Protein AF-A0A973AL23-F1 (afdb_monomer_lite)

pLDDT: mean 79.79, std 20.93, range [36.97, 97.0]

Structure (mmCIF, N/CA/C/O backbone):
data_AF-A0A973AL23-F1
#
_entry.id   AF-A0A973AL23-F1
#
loop_
_atom_site.group_PDB
_atom_site.id
_atom_site.type_symbol
_atom_site.label_atom_id
_atom_site.label_alt_id
_atom_site.label_comp_id
_atom_site.label_asym_id
_atom_site.label_entity_id
_atom_site.label_seq_id
_atom_site.pdbx_PDB_ins_code
_atom_site.Cartn_x
_atom_site.Cartn_y
_atom_site.Cartn_z
_atom_site.occupancy
_atom_site.B_iso_or_equiv
_atom_site.auth_seq_id
_atom_site.auth_comp_id
_atom_site.auth_asym_id
_atom_site.auth_atom_id
_atom_site.pdbx_PDB_model_num
ATOM 1 N N . MET A 1 1 ? -2.697 -14.269 44.567 1.00 36.97 1 MET A N 1
ATOM 2 C CA . MET A 1 1 ? -2.964 -14.517 43.135 1.00 36.97 1 MET A CA 1
ATOM 3 C C . MET A 1 1 ? -2.629 -13.235 42.392 1.00 36.97 1 MET A C 1
ATOM 5 O O . MET A 1 1 ? -3.330 -12.253 42.572 1.00 36.97 1 MET A O 1
ATOM 9 N N . ILE A 1 2 ? -1.496 -13.195 41.691 1.00 37.38 2 ILE A N 1
ATOM 10 C CA . ILE A 1 2 ? -1.002 -11.993 41.004 1.00 37.38 2 ILE A CA 1
ATOM 11 C C . ILE A 1 2 ? -1.354 -12.155 39.525 1.00 37.38 2 ILE A C 1
ATOM 13 O O . ILE A 1 2 ? -0.768 -12.994 38.841 1.00 37.38 2 ILE A O 1
ATOM 17 N N . GLN A 1 3 ? -2.349 -11.402 39.051 1.00 40.69 3 GLN A N 1
ATOM 18 C CA . GLN A 1 3 ? -2.642 -11.275 37.625 1.00 40.69 3 GLN A CA 1
ATOM 19 C C . GLN A 1 3 ? -1.478 -10.523 36.973 1.00 40.69 3 GLN A C 1
ATOM 21 O O . GLN A 1 3 ? -1.234 -9.356 37.270 1.00 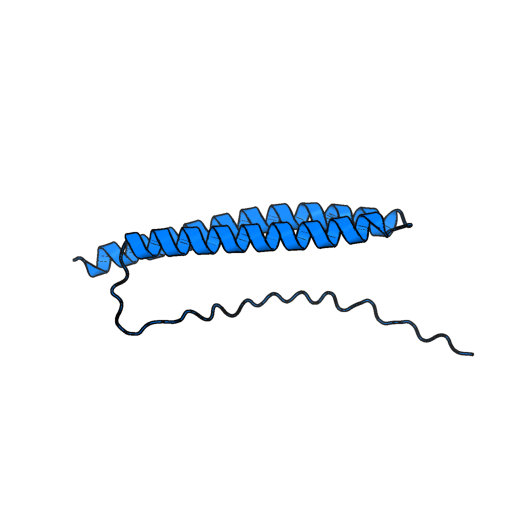40.69 3 GLN A O 1
ATOM 26 N N . ARG A 1 4 ? -0.715 -11.216 36.123 1.00 42.56 4 ARG A N 1
ATOM 27 C CA . ARG A 1 4 ? 0.304 -10.583 35.283 1.00 42.56 4 ARG A CA 1
ATOM 28 C C . ARG A 1 4 ? -0.399 -9.782 34.180 1.00 42.56 4 ARG A C 1
ATOM 30 O O . ARG A 1 4 ? -1.278 -10.350 33.527 1.00 42.56 4 ARG A O 1
ATOM 37 N N . PRO A 1 5 ? -0.017 -8.520 33.928 1.00 43.81 5 PRO A N 1
ATOM 38 C CA . PRO A 1 5 ? -0.475 -7.812 32.744 1.00 43.81 5 PRO A CA 1
ATOM 39 C C . PRO A 1 5 ? 0.070 -8.537 31.510 1.00 43.81 5 PRO A C 1
ATOM 41 O O . PRO A 1 5 ? 1.275 -8.778 31.400 1.00 43.81 5 PRO A O 1
ATOM 44 N N . ARG A 1 6 ? -0.824 -8.932 30.598 1.00 47.06 6 ARG A N 1
ATOM 45 C CA . ARG A 1 6 ? -0.418 -9.330 29.247 1.00 47.06 6 ARG A CA 1
ATOM 46 C C . ARG A 1 6 ? 0.207 -8.090 28.599 1.00 47.06 6 ARG A C 1
ATOM 48 O O . ARG A 1 6 ? -0.428 -7.035 28.655 1.00 47.06 6 ARG A O 1
ATOM 55 N N . PRO A 1 7 ? 1.427 -8.171 28.045 1.00 37.00 7 PRO A N 1
ATOM 56 C CA . PRO A 1 7 ? 1.974 -7.051 27.299 1.00 37.00 7 PRO A CA 1
ATOM 57 C C . PRO A 1 7 ? 1.023 -6.734 26.136 1.00 37.00 7 PRO A C 1
ATOM 59 O O . PRO A 1 7 ? 0.440 -7.671 25.574 1.00 37.00 7 PRO A O 1
ATOM 62 N N . PRO A 1 8 ? 0.825 -5.448 25.796 1.00 44.78 8 PRO A N 1
ATOM 63 C CA . PRO A 1 8 ? 0.098 -5.087 24.593 1.00 44.78 8 PRO A CA 1
ATOM 64 C C . PRO A 1 8 ? 0.765 -5.811 23.433 1.00 44.78 8 PRO A C 1
ATOM 66 O O . PRO A 1 8 ? 1.990 -5.791 23.290 1.00 44.78 8 PRO A O 1
ATOM 69 N N . VAL A 1 9 ? -0.070 -6.527 22.689 1.00 45.81 9 VAL A N 1
ATOM 70 C CA . VAL A 1 9 ? 0.273 -7.215 21.456 1.00 45.81 9 VAL A CA 1
ATOM 71 C C . VAL A 1 9 ? 1.200 -6.306 20.667 1.00 45.81 9 VAL A C 1
ATOM 73 O O . VAL A 1 9 ? 0.855 -5.171 20.342 1.00 45.81 9 VAL A O 1
ATOM 76 N N . ALA A 1 10 ? 2.413 -6.801 20.458 1.00 40.78 10 ALA A N 1
ATOM 77 C CA . ALA A 1 10 ? 3.405 -6.202 19.603 1.00 40.78 10 ALA A CA 1
ATOM 78 C C . ALA A 1 10 ? 2.839 -6.153 18.181 1.00 40.78 10 ALA A C 1
ATOM 80 O O . ALA A 1 10 ? 3.106 -7.032 17.372 1.00 40.78 10 ALA A O 1
ATOM 81 N N . VAL A 1 11 ? 2.067 -5.117 17.862 1.00 45.25 11 VAL A N 1
ATOM 82 C CA . VAL A 1 11 ? 1.798 -4.722 16.478 1.00 45.25 11 VAL A CA 1
ATOM 83 C C . VAL A 1 11 ? 2.998 -3.890 16.031 1.00 45.25 11 VAL A C 1
ATOM 85 O O . VAL A 1 11 ? 2.922 -2.710 15.716 1.00 45.25 11 VAL A O 1
ATOM 88 N N . ALA A 1 12 ? 4.167 -4.523 16.091 1.00 41.19 12 ALA A N 1
ATOM 89 C CA . ALA A 1 12 ? 5.321 -4.115 15.326 1.00 41.19 12 ALA A CA 1
ATOM 90 C C . ALA A 1 12 ? 5.112 -4.700 13.930 1.00 41.19 12 ALA A C 1
ATOM 92 O O . ALA A 1 12 ? 5.742 -5.687 13.561 1.00 41.19 12 ALA A O 1
ATOM 93 N N . VAL A 1 13 ? 4.201 -4.109 13.154 1.00 52.28 13 VAL A N 1
ATOM 94 C CA . VAL A 1 13 ? 4.180 -4.327 11.705 1.00 52.28 13 VAL A CA 1
ATOM 95 C C . VAL A 1 13 ? 5.304 -3.467 11.135 1.00 52.28 13 VAL A C 1
ATOM 97 O O . VAL A 1 13 ? 5.108 -2.445 10.491 1.00 52.28 13 VAL A O 1
ATOM 100 N N . ALA A 1 14 ? 6.534 -3.866 11.455 1.00 49.03 14 ALA A N 1
ATOM 101 C CA . ALA A 1 14 ? 7.693 -3.523 10.663 1.00 49.03 14 ALA A CA 1
ATOM 102 C C . ALA A 1 14 ? 7.572 -4.352 9.382 1.00 49.03 14 ALA A C 1
ATOM 104 O O . ALA A 1 14 ? 8.185 -5.412 9.259 1.00 49.03 14 ALA A O 1
ATOM 105 N N . LEU A 1 15 ? 6.731 -3.897 8.450 1.00 48.31 15 LEU A N 1
ATOM 106 C CA . LEU A 1 15 ? 6.640 -4.475 7.114 1.00 48.31 15 LEU A CA 1
ATOM 107 C C . LEU A 1 15 ? 7.852 -3.998 6.304 1.00 48.31 15 LEU A C 1
ATOM 109 O O . LEU A 1 15 ? 7.754 -3.245 5.344 1.00 48.31 15 LEU A O 1
ATOM 113 N N . TRP A 1 16 ? 9.039 -4.411 6.745 1.00 57.06 16 TRP A N 1
ATOM 114 C CA . TRP A 1 16 ? 10.235 -4.395 5.921 1.00 57.06 16 TRP A CA 1
ATOM 115 C C . TRP A 1 16 ? 10.079 -5.513 4.894 1.00 57.06 16 TRP A C 1
ATOM 117 O O . TRP A 1 16 ? 10.555 -6.634 5.086 1.00 57.06 16 TRP A O 1
ATOM 127 N N . LEU A 1 17 ? 9.370 -5.216 3.805 1.00 59.19 17 LEU A N 1
ATOM 128 C CA . LEU A 1 17 ? 9.415 -6.044 2.612 1.00 59.19 17 LEU A CA 1
ATOM 129 C C . LEU A 1 17 ? 10.811 -5.889 2.018 1.00 59.19 17 LEU A C 1
ATOM 131 O O . LEU A 1 17 ? 11.143 -4.920 1.340 1.00 59.19 17 LEU A O 1
ATOM 135 N N . THR A 1 18 ? 11.656 -6.865 2.340 1.00 48.53 18 THR A N 1
ATOM 136 C CA . THR A 1 18 ? 12.849 -7.170 1.565 1.00 48.53 18 THR A CA 1
ATOM 137 C C . THR A 1 18 ? 12.378 -7.467 0.151 1.00 48.53 18 THR A C 1
ATOM 139 O O . THR A 1 18 ? 11.899 -8.561 -0.145 1.00 48.53 18 THR A O 1
ATOM 142 N N . ILE A 1 19 ? 12.475 -6.453 -0.711 1.00 55.59 19 ILE A N 1
ATOM 143 C CA . ILE A 1 19 ? 12.366 -6.588 -2.158 1.00 55.59 19 ILE A CA 1
ATOM 144 C C . ILE A 1 19 ? 13.467 -7.571 -2.550 1.00 55.59 19 ILE A C 1
ATOM 146 O O . ILE A 1 19 ? 14.616 -7.205 -2.788 1.00 55.59 19 ILE A O 1
ATOM 150 N N . SER A 1 20 ? 13.132 -8.858 -2.533 1.00 47.34 20 SER A N 1
ATOM 151 C CA . SER A 1 20 ? 13.954 -9.921 -3.087 1.00 47.34 20 SER A CA 1
ATOM 152 C C . SER A 1 20 ? 13.775 -9.837 -4.590 1.00 47.34 20 SER A C 1
ATOM 154 O O . SER A 1 20 ? 13.114 -10.667 -5.208 1.00 47.34 20 SER A O 1
ATOM 156 N N . GLY A 1 21 ? 14.321 -8.763 -5.162 1.00 47.38 21 GLY A N 1
ATOM 157 C CA . GLY A 1 21 ? 14.505 -8.644 -6.588 1.00 47.38 21 GLY A CA 1
ATOM 158 C C . GLY A 1 21 ? 15.373 -9.816 -7.002 1.00 47.38 21 GLY A C 1
ATOM 159 O O . GLY A 1 21 ? 16.557 -9.881 -6.664 1.00 47.38 21 GLY A O 1
ATOM 160 N N . VAL A 1 22 ? 14.774 -10.767 -7.710 1.00 48.41 22 VAL A N 1
ATOM 161 C CA . VAL A 1 22 ? 15.519 -11.699 -8.542 1.00 48.41 22 VAL A CA 1
ATOM 162 C C . VAL A 1 22 ? 16.145 -10.833 -9.630 1.00 48.41 22 VAL A C 1
ATOM 164 O O . VAL A 1 22 ? 15.584 -10.651 -10.703 1.00 48.41 22 VAL A O 1
ATOM 167 N N . ALA A 1 23 ? 17.290 -10.227 -9.322 1.00 46.38 23 ALA A N 1
ATOM 168 C CA . ALA A 1 23 ? 18.140 -9.602 -10.311 1.00 46.38 23 ALA A CA 1
ATOM 169 C C . ALA A 1 23 ? 18.697 -10.741 -11.166 1.00 46.38 23 ALA A C 1
ATOM 171 O O . ALA A 1 23 ? 19.741 -11.321 -10.861 1.00 46.38 23 ALA A O 1
ATOM 172 N N . SER A 1 24 ? 17.965 -11.120 -12.214 1.00 49.44 24 SER A N 1
ATOM 173 C CA . SER A 1 24 ? 18.533 -11.908 -13.295 1.00 49.44 24 SER A CA 1
ATOM 174 C C . SER A 1 24 ? 19.634 -11.058 -13.919 1.00 49.44 24 SER A C 1
ATOM 176 O O . SER A 1 24 ? 19.374 -10.161 -14.721 1.00 49.44 24 SER A O 1
ATOM 178 N N . ALA A 1 25 ? 20.868 -11.308 -13.485 1.00 41.91 25 ALA A N 1
ATOM 179 C CA . ALA A 1 25 ? 22.069 -10.764 -14.085 1.00 41.91 25 ALA A CA 1
ATOM 180 C C . ALA A 1 25 ? 22.048 -11.100 -15.585 1.00 41.91 25 ALA A C 1
ATOM 182 O O . ALA A 1 25 ? 22.254 -12.251 -15.967 1.00 41.91 25 ALA A O 1
ATOM 183 N N . GLY A 1 26 ? 21.728 -10.108 -16.420 1.00 46.81 26 GLY A N 1
ATOM 184 C CA . GLY A 1 26 ? 21.748 -10.223 -17.880 1.00 46.81 26 GLY A CA 1
ATOM 185 C C . GLY A 1 26 ? 20.470 -9.827 -18.626 1.00 46.81 26 GLY A C 1
ATOM 186 O O . GLY A 1 26 ? 20.487 -9.874 -19.852 1.00 46.81 26 GLY A O 1
ATOM 187 N N . ALA A 1 27 ? 19.384 -9.434 -17.955 1.00 54.78 27 ALA A N 1
ATOM 188 C CA . ALA A 1 27 ? 18.211 -8.906 -18.655 1.00 54.78 27 ALA A CA 1
ATOM 189 C C . ALA A 1 27 ? 18.386 -7.403 -18.926 1.00 54.78 27 ALA A C 1
ATOM 191 O O . ALA A 1 27 ? 18.457 -6.613 -17.987 1.00 54.78 27 ALA A O 1
ATOM 192 N N . THR A 1 28 ? 18.462 -7.005 -20.199 1.00 65.12 28 THR A N 1
ATOM 193 C CA . THR A 1 28 ? 18.261 -5.606 -20.603 1.00 65.12 28 THR A CA 1
ATOM 194 C C . THR A 1 28 ? 16.907 -5.165 -20.060 1.00 65.12 28 THR A C 1
ATOM 196 O O . THR A 1 28 ? 15.893 -5.803 -20.358 1.00 65.12 28 THR A O 1
ATOM 199 N N . ILE A 1 29 ? 16.882 -4.116 -19.239 1.00 72.81 29 ILE A N 1
ATOM 200 C CA . ILE A 1 29 ? 15.618 -3.542 -18.783 1.00 72.81 29 ILE A CA 1
ATOM 201 C C . ILE A 1 29 ? 14.940 -2.986 -20.037 1.00 72.81 29 ILE A C 1
ATOM 203 O O . ILE A 1 29 ? 15.532 -2.216 -20.791 1.00 72.81 29 ILE A O 1
ATOM 207 N N . THR A 1 30 ? 13.719 -3.436 -20.309 1.00 86.06 30 THR A N 1
ATOM 208 C CA . THR A 1 30 ? 12.916 -2.950 -21.437 1.00 86.06 30 THR A CA 1
ATOM 209 C C . THR A 1 30 ? 11.741 -2.150 -20.904 1.00 86.06 30 THR A C 1
ATOM 211 O O . THR A 1 30 ? 11.293 -2.379 -19.782 1.00 86.06 30 TH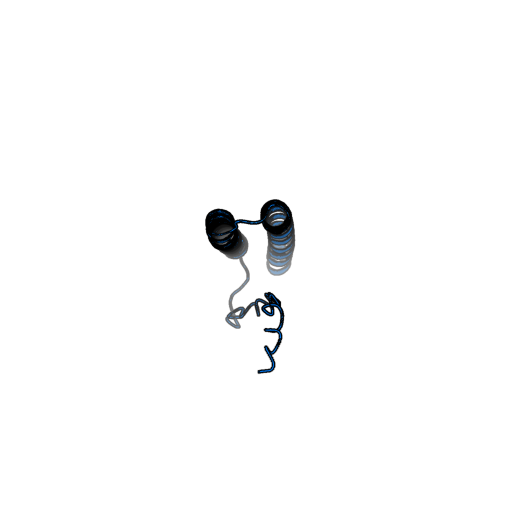R A O 1
ATOM 214 N N . THR A 1 31 ? 11.193 -1.256 -21.723 1.00 88.19 31 THR A N 1
ATOM 215 C CA . THR A 1 31 ? 9.968 -0.516 -21.381 1.00 88.19 31 THR A CA 1
ATOM 216 C C . THR A 1 31 ? 8.819 -1.463 -21.021 1.00 88.19 31 THR A C 1
ATOM 218 O O . THR A 1 31 ? 8.133 -1.258 -20.027 1.00 88.19 31 THR A O 1
ATOM 221 N N . ALA A 1 32 ? 8.687 -2.573 -21.757 1.00 89.19 32 ALA A N 1
ATOM 222 C CA . ALA A 1 32 ? 7.714 -3.622 -21.462 1.00 89.19 32 ALA A CA 1
ATOM 223 C C . ALA A 1 32 ? 7.926 -4.258 -20.077 1.00 89.19 32 ALA A C 1
ATOM 225 O O . ALA A 1 32 ? 6.950 -4.561 -19.397 1.00 89.19 32 ALA A O 1
ATOM 226 N N . GLN A 1 33 ? 9.179 -4.443 -19.644 1.00 90.56 33 GLN A N 1
ATOM 227 C CA . GLN A 1 33 ? 9.469 -4.940 -18.298 1.00 90.56 33 GLN A CA 1
ATOM 228 C C . GLN A 1 33 ? 9.067 -3.915 -17.230 1.00 90.56 33 GLN A C 1
ATOM 230 O O . GLN A 1 33 ? 8.432 -4.300 -16.255 1.00 90.56 33 GLN A O 1
ATOM 235 N N . CYS A 1 34 ? 9.348 -2.623 -17.440 1.00 90.94 34 CYS A N 1
ATOM 236 C CA . CYS A 1 34 ? 8.923 -1.566 -16.517 1.00 90.94 34 CYS A CA 1
ATOM 237 C C . CYS A 1 34 ? 7.396 -1.544 -16.331 1.00 90.94 34 CYS A C 1
ATOM 239 O O . CYS A 1 34 ? 6.915 -1.421 -15.205 1.00 90.94 34 CYS A O 1
ATOM 241 N N . ASP A 1 35 ? 6.627 -1.696 -17.414 1.00 92.56 35 ASP A N 1
ATOM 242 C CA . ASP A 1 35 ? 5.160 -1.738 -17.356 1.00 92.56 35 ASP A CA 1
ATOM 243 C C . ASP A 1 35 ? 4.639 -2.984 -16.621 1.00 92.56 35 ASP A C 1
ATOM 245 O O . ASP A 1 35 ? 3.702 -2.893 -15.822 1.00 92.56 35 ASP A O 1
ATOM 249 N N . VAL A 1 36 ? 5.255 -4.148 -16.864 1.00 94.00 36 VAL A N 1
ATOM 250 C CA . VAL A 1 36 ? 4.929 -5.399 -16.159 1.00 94.00 36 VAL A CA 1
ATOM 251 C C . VAL A 1 36 ? 5.218 -5.271 -14.665 1.00 94.00 36 VAL A C 1
ATOM 253 O O . VAL A 1 36 ? 4.367 -5.634 -13.852 1.00 94.00 36 VAL A O 1
ATOM 256 N N . ASP A 1 37 ? 6.374 -4.716 -14.302 1.00 91.50 37 ASP A N 1
ATOM 257 C CA . ASP A 1 37 ? 6.783 -4.537 -12.910 1.00 91.50 37 ASP A CA 1
ATOM 258 C C . ASP A 1 37 ? 5.874 -3.539 -12.182 1.00 91.50 37 ASP A C 1
ATOM 260 O O . ASP A 1 37 ? 5.474 -3.792 -11.045 1.00 91.50 37 ASP A O 1
ATOM 264 N N . LEU A 1 38 ? 5.468 -2.446 -12.843 1.00 94.38 38 LEU A N 1
ATOM 265 C CA . LEU A 1 38 ? 4.471 -1.520 -12.299 1.00 94.38 38 LEU A CA 1
ATOM 266 C C . LEU A 1 38 ? 3.137 -2.231 -12.047 1.00 94.38 38 LEU A C 1
ATOM 268 O O . LEU A 1 38 ? 2.549 -2.075 -10.978 1.00 94.38 38 LEU A O 1
ATOM 272 N N . GLY A 1 39 ? 2.657 -3.017 -13.014 1.00 94.00 39 GLY A N 1
ATOM 273 C CA . GLY A 1 39 ? 1.411 -3.769 -12.875 1.00 94.00 39 GLY A CA 1
ATOM 274 C C . GLY A 1 39 ? 1.449 -4.760 -11.710 1.00 94.00 39 GLY A C 1
ATOM 275 O O . GLY A 1 39 ? 0.504 -4.817 -10.921 1.00 94.00 39 GLY A O 1
ATOM 276 N N . ALA A 1 40 ? 2.553 -5.498 -11.570 1.00 94.38 40 ALA A N 1
ATOM 277 C CA . ALA A 1 40 ? 2.768 -6.419 -10.459 1.00 94.38 40 ALA A CA 1
ATOM 278 C C . ALA A 1 40 ? 2.791 -5.680 -9.112 1.00 94.38 40 ALA A C 1
ATOM 280 O O . ALA A 1 40 ? 2.055 -6.048 -8.199 1.00 94.38 40 ALA A O 1
ATOM 281 N N . LEU A 1 41 ? 3.54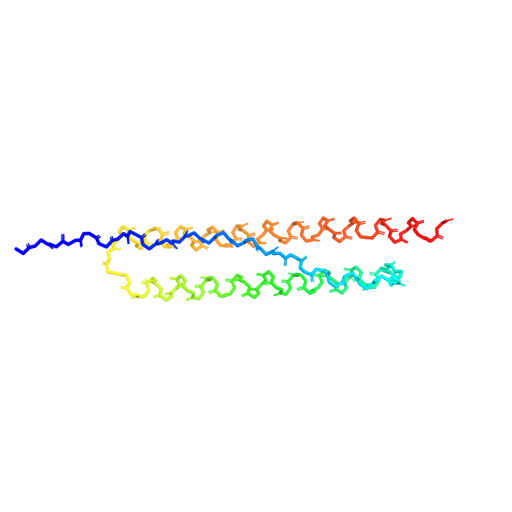7 -4.583 -9.018 1.00 93.56 41 LEU A N 1
ATOM 282 C CA . LEU A 1 41 ? 3.653 -3.791 -7.795 1.00 93.56 41 LEU A CA 1
ATOM 283 C C . LEU A 1 41 ? 2.304 -3.193 -7.373 1.00 93.56 41 LEU A C 1
ATOM 285 O O . LEU A 1 41 ? 1.943 -3.251 -6.201 1.00 93.56 41 LEU A O 1
ATOM 289 N N . LEU A 1 42 ? 1.525 -2.659 -8.318 1.00 96.31 42 LEU A N 1
ATOM 290 C CA . LEU A 1 42 ? 0.180 -2.148 -8.036 1.00 96.31 42 LEU A CA 1
ATOM 291 C C . LEU A 1 42 ? -0.771 -3.257 -7.564 1.00 96.31 42 LEU A C 1
ATOM 293 O O . LEU A 1 42 ? -1.583 -3.020 -6.670 1.00 96.31 42 LEU A O 1
ATOM 297 N N . SER A 1 43 ? -0.664 -4.460 -8.135 1.00 94.25 43 SER A N 1
ATOM 298 C CA . SER A 1 43 ? -1.446 -5.618 -7.695 1.00 94.25 43 SER A CA 1
ATOM 299 C C . SER A 1 43 ? -1.088 -6.038 -6.268 1.00 94.25 43 SER A C 1
ATOM 301 O O . SER A 1 43 ? -1.984 -6.364 -5.490 1.00 94.25 43 SER A O 1
ATOM 303 N N . ASP A 1 44 ? 0.196 -6.019 -5.913 1.00 94.19 44 ASP A N 1
ATOM 304 C CA . ASP A 1 44 ? 0.654 -6.356 -4.564 1.00 94.19 44 ASP A CA 1
ATOM 305 C C . ASP A 1 44 ? 0.188 -5.318 -3.535 1.00 94.19 44 ASP A C 1
ATOM 307 O O . ASP A 1 44 ? -0.320 -5.691 -2.476 1.00 94.19 44 ASP A O 1
ATOM 311 N N . ILE A 1 45 ? 0.280 -4.023 -3.862 1.00 92.94 45 ILE A N 1
ATOM 312 C CA . ILE A 1 45 ? -0.231 -2.932 -3.014 1.00 92.94 45 ILE A CA 1
ATOM 313 C C . ILE A 1 45 ? -1.731 -3.115 -2.745 1.00 92.94 45 ILE A C 1
ATOM 315 O O . ILE A 1 45 ? -2.180 -3.043 -1.599 1.00 92.94 45 ILE A O 1
ATOM 319 N N . GLU A 1 46 ? -2.509 -3.415 -3.786 1.00 95.31 46 GLU A N 1
ATOM 320 C CA . GLU A 1 46 ? -3.947 -3.657 -3.659 1.00 95.31 46 GLU A CA 1
ATOM 321 C C . GLU A 1 46 ? -4.249 -4.899 -2.805 1.00 95.31 46 GLU A C 1
ATOM 323 O O . GLU A 1 46 ? -5.123 -4.867 -1.933 1.00 95.31 46 GLU A O 1
ATOM 328 N N . ALA A 1 47 ? -3.507 -5.992 -3.003 1.00 93.94 47 ALA A N 1
ATOM 329 C CA . ALA A 1 47 ? -3.663 -7.207 -2.208 1.00 93.94 47 ALA A CA 1
ATOM 330 C C . ALA A 1 47 ? -3.368 -6.957 -0.719 1.00 93.94 47 ALA A C 1
ATOM 332 O O . ALA A 1 47 ? -4.115 -7.430 0.145 1.00 93.94 47 ALA A O 1
ATOM 333 N N . ILE A 1 48 ? -2.325 -6.176 -0.417 1.00 93.44 48 ILE A N 1
ATOM 334 C CA . ILE A 1 48 ? -1.978 -5.767 0.949 1.00 93.44 48 ILE A CA 1
ATOM 335 C C . ILE A 1 48 ? -3.108 -4.932 1.553 1.00 93.44 48 ILE A C 1
ATOM 337 O O . ILE A 1 48 ? -3.579 -5.258 2.643 1.00 93.44 48 ILE A O 1
ATOM 341 N N . ARG A 1 49 ? -3.608 -3.916 0.836 1.00 95.25 49 ARG A N 1
ATOM 342 C CA . ARG A 1 49 ? -4.726 -3.079 1.298 1.00 95.25 49 ARG A CA 1
ATOM 343 C C . ARG A 1 49 ? -5.951 -3.921 1.649 1.00 95.25 49 ARG A C 1
ATOM 345 O O . ARG A 1 49 ? -6.529 -3.745 2.722 1.00 95.25 49 ARG A O 1
ATOM 352 N N . ILE A 1 50 ? -6.346 -4.843 0.770 1.00 95.94 50 ILE A N 1
ATOM 353 C CA . ILE A 1 50 ? -7.493 -5.734 0.997 1.00 95.94 50 ILE A CA 1
ATOM 354 C C . ILE A 1 50 ? -7.283 -6.575 2.259 1.00 95.94 50 ILE A C 1
ATOM 356 O O . ILE A 1 50 ? -8.185 -6.652 3.095 1.00 95.94 50 ILE A O 1
ATOM 360 N N . ALA A 1 51 ? -6.105 -7.184 2.418 1.00 95.31 51 ALA A N 1
ATOM 361 C CA . ALA A 1 51 ? -5.793 -8.004 3.584 1.00 95.31 51 ALA A CA 1
ATOM 362 C C . ALA A 1 51 ? -5.834 -7.185 4.885 1.00 95.31 51 ALA A C 1
ATOM 364 O O . ALA A 1 51 ? -6.488 -7.593 5.846 1.00 95.31 51 ALA A O 1
ATOM 365 N N . THR A 1 52 ? -5.215 -6.001 4.897 1.00 93.31 52 THR A N 1
ATOM 366 C CA . THR A 1 52 ? -5.204 -5.099 6.056 1.00 93.31 52 THR A CA 1
ATOM 367 C C . THR A 1 52 ? -6.608 -4.636 6.433 1.00 93.31 52 THR A C 1
ATOM 369 O O . THR A 1 52 ? -6.982 -4.697 7.604 1.00 93.31 52 THR A O 1
ATOM 372 N N . LEU A 1 53 ? -7.421 -4.211 5.463 1.00 95.62 53 LEU A N 1
ATOM 373 C CA . LEU A 1 53 ? -8.798 -3.798 5.739 1.00 95.62 53 LEU A CA 1
ATOM 374 C C . LEU A 1 53 ? -9.655 -4.966 6.229 1.00 95.62 53 LEU A C 1
ATOM 376 O O . LEU A 1 53 ? -10.459 -4.776 7.135 1.00 95.62 53 LEU A O 1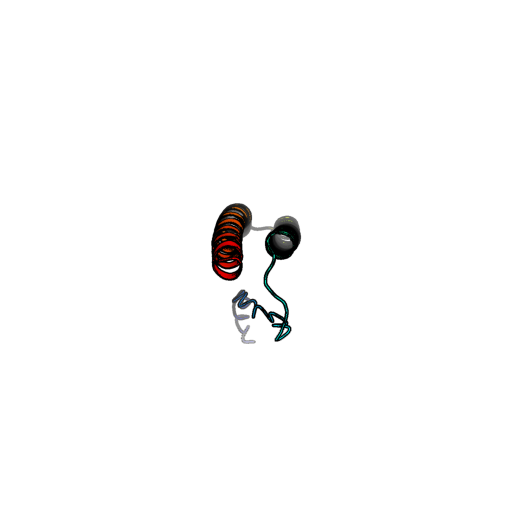
ATOM 380 N N . SER A 1 54 ? -9.457 -6.171 5.689 1.00 96.62 54 SER A N 1
ATOM 381 C CA . SER A 1 54 ? -10.160 -7.366 6.163 1.00 96.62 54 SER A CA 1
ATOM 382 C C . SER A 1 54 ? -9.822 -7.694 7.619 1.00 96.62 54 SER A C 1
ATOM 384 O O . SER A 1 54 ? -10.705 -8.121 8.361 1.00 96.62 54 SER A O 1
ATOM 386 N N . GLU A 1 55 ? -8.569 -7.514 8.037 1.00 96.06 55 GLU A N 1
ATOM 387 C CA . GLU A 1 55 ? -8.159 -7.716 9.429 1.00 96.06 55 GLU A CA 1
ATOM 388 C C . GLU A 1 55 ? -8.783 -6.659 10.351 1.00 96.06 55 GLU A C 1
ATOM 390 O O . GLU A 1 55 ? -9.379 -7.003 11.373 1.00 96.06 55 GLU A O 1
ATOM 395 N N . ILE A 1 56 ? -8.724 -5.382 9.961 1.00 94.56 56 ILE A N 1
ATOM 396 C CA . ILE A 1 56 ? -9.318 -4.277 10.728 1.00 94.56 56 ILE A CA 1
ATOM 397 C C . ILE A 1 56 ? -10.834 -4.449 10.857 1.00 94.56 56 ILE A C 1
ATOM 399 O O . ILE A 1 56 ? -11.376 -4.286 11.950 1.00 94.56 56 ILE A O 1
ATOM 403 N N . ASP A 1 57 ? -11.520 -4.805 9.771 1.00 96.00 57 ASP A N 1
ATOM 404 C CA . ASP A 1 57 ? -12.969 -5.010 9.769 1.00 96.00 57 ASP A CA 1
ATOM 405 C C . ASP A 1 57 ? -13.362 -6.208 10.657 1.00 96.00 57 ASP A C 1
ATOM 407 O O . ASP A 1 57 ? -14.369 -6.142 11.367 1.00 96.00 57 ASP A O 1
ATOM 411 N N . GLY A 1 58 ? -12.535 -7.261 10.706 1.00 97.00 58 GLY A N 1
ATOM 412 C CA . GLY A 1 58 ? -12.689 -8.362 11.662 1.00 97.00 58 GLY A CA 1
ATOM 413 C C . GLY A 1 58 ? -12.555 -7.898 13.117 1.00 97.00 58 GLY A C 1
ATOM 414 O O . GLY A 1 58 ? -13.428 -8.161 13.941 1.00 97.00 58 GLY A O 1
ATOM 415 N N . LEU A 1 59 ? -11.515 -7.119 13.425 1.00 95.31 59 LEU A N 1
ATOM 416 C CA . LEU A 1 59 ? -11.308 -6.558 14.765 1.00 95.31 59 LEU A CA 1
ATOM 417 C C . LEU A 1 59 ? -12.434 -5.598 15.181 1.00 95.31 59 LEU A C 1
ATOM 419 O O . LEU A 1 59 ? -12.823 -5.570 16.350 1.00 95.31 59 LEU A O 1
ATOM 423 N N . LEU A 1 60 ? -12.981 -4.818 14.245 1.00 95.06 60 LEU A N 1
ATOM 424 C CA . LEU A 1 60 ? -14.117 -3.924 14.491 1.00 95.06 60 LEU A CA 1
ATOM 425 C C . LEU A 1 60 ? -15.389 -4.690 14.865 1.00 95.06 60 LEU A C 1
ATOM 427 O O . LEU A 1 60 ? -16.161 -4.202 15.697 1.00 95.06 60 LEU A O 1
ATOM 431 N N . ALA A 1 61 ? -15.603 -5.867 14.273 1.00 95.38 61 ALA A N 1
ATOM 432 C CA . ALA A 1 61 ? -16.734 -6.730 14.598 1.00 95.38 61 ALA A CA 1
ATOM 433 C C . ALA A 1 61 ? -16.642 -7.293 16.027 1.00 95.38 61 ALA A C 1
ATOM 435 O O . ALA A 1 61 ? -17.659 -7.360 16.717 1.00 95.38 61 ALA A O 1
ATOM 436 N N . ASP A 1 62 ? -15.430 -7.612 16.485 1.00 95.75 62 ASP A N 1
ATOM 437 C CA . ASP A 1 62 ? -15.176 -8.199 17.808 1.00 95.75 62 ASP A CA 1
ATOM 438 C C . ASP A 1 62 ? -15.010 -7.151 18.929 1.00 95.75 62 ASP A C 1
ATOM 440 O O . ASP A 1 62 ? -14.943 -7.487 20.113 1.00 95.75 62 ASP A O 1
ATOM 444 N N . THR A 1 63 ? -14.926 -5.862 18.585 1.00 94.25 63 THR A N 1
ATOM 445 C CA . THR A 1 63 ? -14.643 -4.791 19.549 1.00 94.25 63 THR A CA 1
ATOM 446 C C . THR A 1 63 ? -15.899 -4.286 20.262 1.00 94.25 63 THR A C 1
ATOM 448 O O . THR A 1 63 ? -16.793 -3.692 19.654 1.00 94.25 63 THR A O 1
ATOM 451 N N . GLU A 1 64 ? -15.902 -4.404 21.593 1.00 93.12 64 GLU A N 1
ATOM 452 C CA . GLU A 1 64 ? -17.009 -3.967 22.459 1.00 93.12 64 GLU A CA 1
ATOM 453 C C . GLU A 1 64 ? -16.853 -2.533 22.994 1.00 93.12 64 GLU A C 1
ATOM 455 O O . GLU A 1 64 ? -17.831 -1.910 23.411 1.00 93.12 64 GLU A O 1
ATOM 460 N N . THR A 1 65 ? -15.631 -1.984 23.005 1.00 96.00 65 THR A N 1
ATOM 461 C CA . THR A 1 65 ? -15.369 -0.661 23.594 1.00 96.00 65 THR A CA 1
ATOM 462 C C . THR A 1 65 ? -15.297 0.440 22.539 1.00 96.00 65 THR A C 1
ATOM 464 O O . THR A 1 65 ? -14.664 0.292 21.493 1.00 96.00 65 THR A O 1
ATOM 467 N N . LEU A 1 66 ? -15.897 1.597 22.841 1.00 94.75 66 LEU A N 1
ATOM 468 C CA . LEU A 1 66 ? -15.878 2.756 21.942 1.00 94.75 66 LEU A CA 1
ATOM 469 C C . LEU A 1 66 ? -14.450 3.250 21.662 1.00 94.75 66 LEU A C 1
ATOM 471 O O . LEU A 1 66 ? -14.130 3.593 20.530 1.00 94.75 66 LEU A O 1
ATOM 475 N N . ALA A 1 67 ? -13.585 3.244 22.679 1.00 92.38 67 ALA A N 1
ATOM 476 C CA . ALA A 1 67 ? -12.207 3.707 22.542 1.00 92.38 67 ALA A CA 1
ATOM 477 C C . ALA A 1 67 ? -11.400 2.849 21.554 1.00 92.38 67 ALA A C 1
ATOM 479 O O . ALA A 1 67 ? -10.701 3.385 20.702 1.00 92.38 67 ALA A O 1
ATOM 480 N N . GLN A 1 68 ? -11.521 1.520 21.628 1.00 92.56 68 GLN A N 1
ATOM 481 C CA . GLN A 1 68 ? -10.849 0.626 20.678 1.00 92.56 68 GLN A CA 1
ATOM 482 C C . GLN A 1 68 ? -11.432 0.759 19.269 1.00 92.56 68 GLN A C 1
ATOM 484 O O . GLN A 1 68 ? -10.677 0.764 18.300 1.00 92.56 68 GLN A O 1
ATOM 489 N N . ARG A 1 69 ? -12.754 0.936 19.153 1.00 95.00 69 ARG A N 1
ATOM 490 C CA . ARG A 1 69 ? -13.417 1.148 17.863 1.00 95.00 69 ARG A CA 1
ATOM 491 C C . ARG A 1 69 ? -12.888 2.393 17.149 1.00 95.00 69 ARG A C 1
ATOM 493 O O . ARG A 1 69 ? -12.532 2.295 15.984 1.00 95.00 69 ARG A O 1
ATOM 500 N N . GLN A 1 70 ? -12.753 3.519 17.850 1.00 96.19 70 GLN A N 1
ATOM 501 C CA . GLN A 1 70 ? -12.207 4.756 17.273 1.00 96.19 70 GLN A CA 1
ATOM 502 C C . GLN A 1 70 ? -10.769 4.583 16.767 1.00 96.19 70 GLN A C 1
ATOM 504 O O . GLN A 1 70 ? -10.412 5.105 15.714 1.00 96.19 70 GLN A O 1
ATOM 509 N N . VAL A 1 71 ? -9.940 3.829 17.497 1.00 95.50 71 VAL A N 1
ATOM 510 C CA . VAL A 1 71 ? -8.569 3.523 17.061 1.00 95.50 71 VAL A CA 1
ATOM 511 C C . VAL A 1 71 ? -8.580 2.674 15.791 1.00 95.50 71 VAL A C 1
ATOM 513 O O . VAL A 1 71 ? -7.836 2.966 14.861 1.00 95.50 71 VAL A O 1
ATOM 516 N N . LEU A 1 72 ? -9.428 1.647 15.724 1.00 95.75 72 LEU A N 1
ATOM 517 C CA . LEU A 1 72 ? -9.551 0.783 14.548 1.00 95.75 72 LEU A CA 1
ATOM 518 C C . LEU A 1 72 ? -10.086 1.535 13.324 1.00 95.75 72 LEU A C 1
ATOM 520 O O . LEU A 1 72 ? -9.557 1.363 12.230 1.00 95.75 72 LEU A O 1
ATOM 524 N N . GLU A 1 73 ? -11.078 2.407 13.506 1.00 94.56 73 GLU A N 1
ATOM 525 C CA . GLU A 1 73 ? -11.588 3.287 12.446 1.00 94.56 73 GLU A CA 1
ATOM 526 C C . GLU A 1 73 ? -10.485 4.210 11.917 1.00 94.56 73 GLU A C 1
ATOM 528 O O . GLU A 1 73 ? -10.298 4.314 10.707 1.00 94.56 73 GLU A O 1
ATOM 533 N N . HIS A 1 74 ? -9.677 4.792 12.806 1.00 94.81 74 HIS A N 1
ATOM 534 C CA . HIS A 1 74 ? -8.529 5.594 12.396 1.00 94.81 74 HIS A CA 1
ATOM 535 C C . HIS A 1 74 ? -7.475 4.771 11.637 1.00 94.81 74 HIS A C 1
ATOM 537 O O . HIS A 1 74 ? -6.973 5.209 10.604 1.00 94.81 74 HIS A O 1
ATOM 543 N N . MET A 1 75 ? -7.159 3.554 12.094 1.00 93.69 75 MET A N 1
ATOM 544 C CA . MET A 1 75 ? -6.235 2.664 11.375 1.00 93.69 75 MET A CA 1
ATOM 545 C C . MET A 1 75 ? -6.763 2.285 9.988 1.00 93.69 75 MET A C 1
ATOM 547 O O . MET A 1 75 ? -5.982 2.171 9.045 1.00 93.69 75 MET A O 1
ATOM 551 N N . ARG A 1 76 ? -8.084 2.145 9.841 1.00 94.25 76 ARG A N 1
ATOM 552 C CA . ARG A 1 76 ? -8.735 1.896 8.551 1.00 94.25 76 ARG A CA 1
ATOM 553 C C . ARG A 1 76 ? -8.506 3.042 7.568 1.00 94.25 76 ARG A C 1
ATOM 555 O O . ARG A 1 76 ? -8.210 2.794 6.405 1.00 94.25 76 ARG A O 1
ATOM 562 N N . GLU A 1 77 ? -8.623 4.287 8.027 1.00 95.00 77 GLU A N 1
ATOM 563 C CA . GLU A 1 77 ? -8.335 5.478 7.215 1.00 95.00 77 GLU A CA 1
ATOM 564 C C . GLU A 1 77 ? -6.850 5.566 6.844 1.00 95.00 77 GLU A C 1
ATOM 566 O O . GLU A 1 77 ? -6.511 5.866 5.700 1.00 95.00 77 GLU A O 1
ATOM 571 N N . LEU A 1 78 ? -5.956 5.255 7.788 1.00 93.38 78 LEU A N 1
ATOM 572 C CA . LEU A 1 78 ? -4.518 5.218 7.525 1.00 93.38 78 LEU A CA 1
ATOM 573 C C . LEU A 1 78 ? -4.150 4.179 6.461 1.00 93.38 78 LEU A C 1
ATO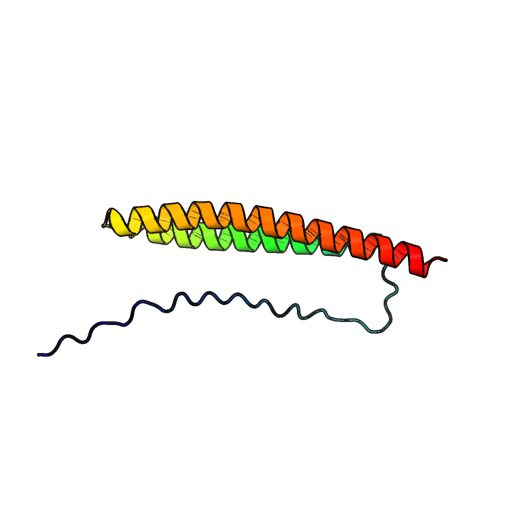M 575 O O . LEU A 1 78 ? -3.301 4.471 5.628 1.00 93.38 78 LEU A O 1
ATOM 579 N N . ALA A 1 79 ? -4.807 3.016 6.440 1.00 91.44 79 ALA A N 1
ATOM 580 C CA . ALA A 1 79 ? -4.562 1.993 5.423 1.00 91.44 79 ALA A CA 1
ATOM 581 C C . ALA A 1 79 ? -4.853 2.495 3.994 1.00 91.44 79 ALA A C 1
ATOM 583 O O . ALA A 1 79 ? -4.108 2.176 3.071 1.00 91.44 79 ALA A O 1
ATOM 584 N N . TRP A 1 80 ? -5.889 3.322 3.811 1.00 92.75 80 TRP A N 1
ATOM 585 C CA . TRP A 1 80 ? -6.178 3.962 2.520 1.00 92.75 80 TRP A CA 1
ATOM 586 C C . TRP A 1 80 ? -5.145 5.029 2.148 1.00 92.75 80 TRP A C 1
ATOM 588 O O . TRP A 1 80 ? -4.699 5.092 1.006 1.00 92.75 80 TRP A O 1
ATOM 598 N N . ASN A 1 81 ? -4.731 5.852 3.114 1.00 93.88 81 ASN A N 1
ATOM 599 C CA . ASN A 1 81 ? -3.701 6.867 2.874 1.00 93.88 81 ASN A CA 1
ATOM 600 C C . ASN A 1 81 ? -2.349 6.234 2.507 1.00 93.88 81 ASN A C 1
ATOM 602 O O . ASN A 1 81 ? -1.623 6.758 1.663 1.00 93.88 81 ASN A O 1
ATOM 606 N N . GLU A 1 82 ? -2.019 5.116 3.148 1.00 92.94 82 GLU A N 1
ATOM 607 C CA . GLU A 1 82 ? -0.799 4.359 2.898 1.00 92.94 82 GLU A CA 1
ATOM 608 C C . GLU A 1 82 ? -0.813 3.715 1.504 1.00 92.94 82 GLU A C 1
ATOM 610 O O . GLU A 1 82 ? 0.166 3.842 0.774 1.00 92.94 82 GLU A O 1
ATOM 615 N N . GLU A 1 83 ? -1.926 3.104 1.085 1.00 93.44 83 GLU A N 1
ATOM 616 C CA . GLU A 1 83 ? -2.077 2.584 -0.283 1.00 93.44 83 GLU A CA 1
ATOM 617 C C . GLU A 1 83 ? -1.851 3.682 -1.332 1.00 93.44 83 GLU A C 1
ATOM 619 O O . GLU A 1 83 ? -1.055 3.497 -2.254 1.00 93.44 83 GLU A O 1
ATOM 624 N N . GLU A 1 84 ? -2.491 4.844 -1.182 1.00 94.62 84 GLU A N 1
ATOM 625 C CA . GLU A 1 84 ? -2.320 5.957 -2.123 1.00 94.62 84 GLU A CA 1
ATOM 626 C C . GLU A 1 84 ? -0.855 6.425 -2.181 1.00 94.62 84 GLU A C 1
ATOM 628 O O . GLU A 1 84 ? -0.303 6.656 -3.263 1.00 94.62 84 GLU A O 1
ATOM 633 N N . GLN A 1 85 ? -0.180 6.499 -1.028 1.00 95.38 85 GLN A N 1
ATOM 634 C CA . GLN A 1 85 ? 1.245 6.820 -0.976 1.00 95.38 85 GLN A CA 1
ATOM 635 C C . GLN A 1 85 ? 2.089 5.773 -1.717 1.00 95.38 85 GLN A C 1
ATOM 637 O O . GLN A 1 85 ? 2.957 6.141 -2.514 1.00 95.38 85 GLN A O 1
ATOM 642 N N . GLN A 1 86 ? 1.839 4.486 -1.478 1.00 92.88 86 GLN A N 1
ATOM 643 C CA . GLN A 1 86 ? 2.567 3.388 -2.113 1.00 92.88 86 GLN A CA 1
ATOM 644 C C . GLN A 1 86 ? 2.355 3.371 -3.626 1.00 92.88 86 GLN A C 1
ATOM 646 O O . GLN A 1 86 ? 3.308 3.175 -4.380 1.00 92.88 86 GLN A O 1
ATOM 651 N N . ARG A 1 87 ? 1.139 3.663 -4.098 1.00 95.31 87 ARG A N 1
ATOM 652 C CA . ARG A 1 87 ? 0.853 3.802 -5.533 1.00 95.31 87 ARG A CA 1
ATOM 653 C C . ARG A 1 87 ? 1.622 4.966 -6.138 1.00 95.31 87 ARG A C 1
ATOM 655 O O . ARG A 1 87 ? 2.225 4.807 -7.196 1.00 95.31 87 ARG A O 1
ATOM 662 N N . GLY A 1 88 ? 1.683 6.105 -5.449 1.00 93.62 88 GLY A N 1
ATOM 663 C CA . GLY A 1 88 ? 2.534 7.225 -5.852 1.00 93.62 88 GLY A CA 1
ATOM 664 C C . GLY A 1 88 ? 4.008 6.825 -5.984 1.00 93.62 88 GLY A C 1
ATOM 665 O O . GLY A 1 88 ? 4.646 7.133 -6.992 1.00 93.62 88 GLY A O 1
ATOM 666 N N . GLN A 1 89 ? 4.546 6.088 -5.007 1.00 93.38 89 GLN A N 1
ATOM 667 C CA . GLN A 1 89 ? 5.919 5.570 -5.052 1.00 93.38 89 GLN A CA 1
ATOM 668 C C . GLN A 1 89 ? 6.137 4.585 -6.208 1.00 93.38 89 GLN A C 1
ATOM 670 O O . GLN A 1 89 ? 7.148 4.687 -6.902 1.00 93.38 89 GLN A O 1
ATOM 675 N N . ALA A 1 90 ? 5.179 3.694 -6.473 1.00 92.12 90 ALA A N 1
ATOM 676 C CA . ALA A 1 90 ? 5.232 2.761 -7.596 1.00 92.12 90 ALA A CA 1
ATOM 677 C C . ALA A 1 90 ? 5.367 3.494 -8.942 1.00 92.12 90 ALA A C 1
ATOM 679 O O . ALA A 1 90 ? 6.203 3.127 -9.767 1.00 92.12 90 ALA A O 1
ATOM 680 N N . TYR A 1 91 ? 4.622 4.587 -9.138 1.00 94.31 91 TYR A N 1
ATOM 681 C CA . TYR A 1 91 ? 4.748 5.410 -10.345 1.00 94.31 91 TYR A CA 1
ATOM 682 C C . TYR A 1 91 ? 6.092 6.139 -10.448 1.00 94.31 91 TYR A C 1
ATOM 684 O O . TYR A 1 91 ? 6.612 6.296 -11.554 1.00 94.31 91 TYR A O 1
ATOM 692 N N . TYR A 1 92 ? 6.683 6.567 -9.328 1.00 93.06 92 TYR A N 1
ATOM 693 C CA . TYR A 1 92 ? 8.034 7.136 -9.344 1.00 93.06 92 TYR A CA 1
ATOM 694 C C . TYR A 1 92 ? 9.081 6.099 -9.761 1.00 93.06 92 TYR A C 1
ATOM 696 O O . TYR A 1 92 ? 9.904 6.395 -10.624 1.00 93.06 92 TYR A O 1
ATOM 704 N N . ILE A 1 93 ? 8.998 4.879 -9.223 1.00 90.56 93 ILE A N 1
ATOM 705 C CA . ILE A 1 93 ? 9.882 3.766 -9.598 1.00 90.56 93 ILE A CA 1
ATOM 706 C C . ILE A 1 93 ? 9.735 3.442 -11.088 1.00 90.56 93 ILE A C 1
ATOM 708 O O . ILE A 1 93 ? 10.736 3.317 -11.790 1.00 90.56 93 ILE A O 1
ATOM 712 N N . TRP A 1 94 ? 8.501 3.362 -11.592 1.00 94.06 94 TRP A N 1
ATOM 713 C CA . TRP A 1 94 ? 8.240 3.132 -13.014 1.00 94.06 94 TRP A CA 1
ATOM 714 C C . TRP A 1 94 ? 8.854 4.219 -13.897 1.00 94.06 94 TRP A C 1
ATOM 716 O O . TRP A 1 94 ? 9.518 3.909 -14.882 1.00 94.06 94 TRP A O 1
ATOM 726 N N . ARG A 1 95 ? 8.692 5.496 -13.535 1.00 93.94 95 ARG A N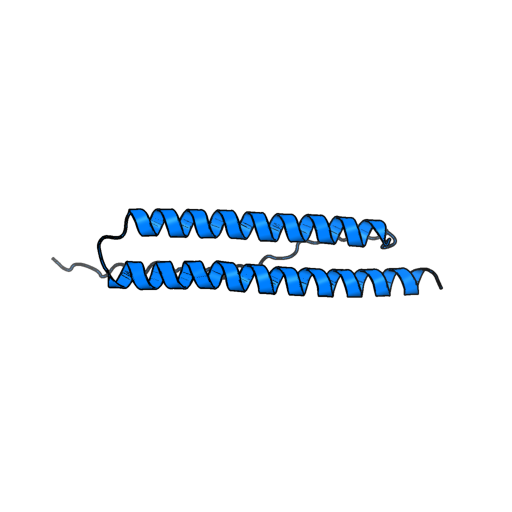 1
ATOM 727 C CA . ARG A 1 95 ? 9.270 6.609 -14.299 1.00 93.94 95 ARG A CA 1
ATOM 728 C C . ARG A 1 95 ? 10.793 6.504 -14.367 1.00 93.94 95 ARG A C 1
ATOM 730 O O . ARG A 1 95 ? 11.375 6.727 -15.426 1.00 93.94 95 ARG A O 1
ATOM 737 N N . ASP A 1 96 ? 11.429 6.171 -13.250 1.00 92.12 96 ASP A N 1
ATOM 738 C CA . ASP A 1 96 ? 12.880 6.029 -13.187 1.00 92.12 96 ASP A CA 1
ATOM 739 C C . ASP A 1 96 ? 13.346 4.791 -13.989 1.00 92.12 96 ASP A C 1
ATOM 741 O O . ASP A 1 96 ? 14.361 4.858 -14.684 1.00 92.12 96 ASP A O 1
ATOM 745 N N . CYS A 1 97 ? 12.560 3.705 -13.995 1.00 90.31 97 CYS A N 1
ATOM 746 C CA . CYS A 1 97 ? 12.767 2.539 -14.863 1.00 90.31 97 CYS A CA 1
ATOM 747 C C . CYS A 1 97 ? 12.709 2.928 -16.346 1.00 90.31 97 CYS A C 1
ATOM 749 O O . CYS A 1 97 ? 13.635 2.636 -17.100 1.00 90.31 97 CYS A O 1
ATOM 751 N N . MET A 1 98 ? 11.673 3.662 -16.759 1.00 91.31 98 MET A N 1
ATOM 752 C CA . MET A 1 98 ? 11.525 4.139 -18.136 1.00 91.31 98 MET A CA 1
ATOM 753 C C . MET A 1 98 ? 12.712 5.009 -18.563 1.00 91.31 98 MET A C 1
ATOM 755 O O . MET A 1 98 ? 13.291 4.775 -19.622 1.00 91.31 98 MET A O 1
ATOM 759 N N . ALA A 1 99 ? 13.146 5.944 -17.715 1.00 90.38 99 ALA A N 1
ATOM 760 C CA . ALA A 1 99 ? 14.310 6.780 -18.002 1.00 90.38 99 ALA A CA 1
ATOM 761 C C . ALA A 1 99 ? 15.601 5.957 -18.185 1.00 90.38 99 ALA A C 1
ATOM 763 O O . ALA A 1 99 ? 16.408 6.264 -19.061 1.00 90.38 99 ALA A O 1
ATOM 764 N N . ALA A 1 100 ? 15.789 4.892 -17.400 1.00 87.25 100 ALA A N 1
ATOM 765 C CA . ALA A 1 100 ? 16.930 3.990 -17.555 1.00 87.25 100 ALA A CA 1
ATOM 766 C C . ALA A 1 100 ? 16.879 3.217 -18.886 1.00 87.25 100 ALA A C 1
ATOM 768 O O . ALA A 1 100 ? 17.900 3.085 -19.559 1.00 87.25 100 ALA A O 1
ATOM 769 N N . THR A 1 101 ? 15.691 2.776 -19.317 1.00 86.06 101 THR A N 1
ATOM 770 C CA . THR A 1 101 ? 15.535 2.070 -20.604 1.00 86.06 101 THR A CA 1
ATOM 771 C C . THR A 1 101 ? 15.877 2.941 -21.815 1.00 86.06 101 THR A C 1
ATOM 773 O O . THR A 1 101 ? 16.368 2.426 -22.816 1.00 86.06 101 THR A O 1
ATOM 776 N N . GLU A 1 102 ? 15.650 4.255 -21.733 1.00 80.69 102 GLU A N 1
ATOM 777 C CA . GLU A 1 102 ? 16.007 5.211 -22.790 1.00 80.69 102 GLU A CA 1
ATOM 778 C C . GLU A 1 102 ? 17.521 5.468 -22.856 1.00 80.69 102 GLU A C 1
ATOM 780 O O . GLU A 1 102 ? 18.065 5.732 -23.930 1.00 80.69 102 GLU A O 1
ATOM 785 N N . GLN A 1 103 ? 18.219 5.384 -21.719 1.00 73.56 103 GLN A N 1
ATOM 786 C CA . GLN A 1 103 ? 19.674 5.533 -21.658 1.00 73.56 103 GLN A CA 1
ATOM 787 C C . GLN A 1 103 ? 20.400 4.312 -22.226 1.00 73.56 103 GLN A C 1
ATOM 789 O O . GLN A 1 103 ? 21.382 4.488 -22.936 1.00 73.56 103 GLN A O 1
ATOM 794 N N . ASP A 1 104 ? 19.887 3.102 -21.988 1.00 63.78 104 ASP A N 1
ATOM 795 C CA . ASP A 1 104 ? 20.463 1.852 -22.513 1.00 63.78 104 ASP A CA 1
ATOM 796 C C . ASP A 1 104 ? 20.321 1.701 -24.046 1.00 63.78 104 ASP A C 1
ATOM 798 O O . ASP A 1 104 ? 20.953 0.829 -24.646 1.00 63.78 104 ASP A O 1
ATOM 802 N N . GLN A 1 105 ? 19.490 2.526 -24.695 1.00 58.91 105 GLN A N 1
ATOM 803 C CA . GLN A 1 105 ? 19.252 2.504 -26.147 1.00 58.91 105 GLN A CA 1
ATOM 804 C C . GLN A 1 105 ? 20.080 3.530 -26.945 1.00 58.91 105 GLN A C 1
ATOM 806 O O . GLN A 1 105 ? 20.029 3.501 -28.178 1.00 58.91 105 GLN A O 1
ATOM 811 N N . ASN A 1 106 ? 20.825 4.416 -26.273 1.00 53.88 106 ASN A N 1
ATOM 812 C CA . ASN A 1 106 ? 21.714 5.416 -26.886 1.00 53.88 106 ASN A CA 1
ATOM 813 C C . ASN A 1 106 ? 23.191 5.039 -26.730 1.00 53.88 106 ASN A C 1
ATOM 815 O O . ASN A 1 106 ? 23.973 5.402 -27.640 1.00 53.88 106 ASN A O 1
#

Radius of gyration: 20.14 Å; chains: 1; bounding box: 39×22×70 Å

Sequence (106 aa):
MIQRPRPPVAVAVALWLTISGVASAGATITTAQCDVDLGALLSDIEAIRIATLSEIDGLLADTETLAQRQVLEHMRELAWNEEEQQRGQAYYIWRDCMAATEQDQN

Secondary structure (DSSP, 8-state):
---PPPPP----------------TT----HHHHHHHHHHHHHHHHHHHHHHHHHHHHHHHH---HHHHHHHHHHHHHHHHHHHHHHHHHHHHHHHHHHHHHHTT-

Foldseek 3Di:
DDDDDDPPPPPPPPVPPPPPPPPPPPDQLALVNLVVQLVVQLVVLVVVLVVQLVVLVVVCVVDDDPVVNVVSVVVNVVSVVVSVVSNVVSVVSSVVSVVSNVVVVD